Protein AF-A0A6A1QDN1-F1 (afdb_monomer_lite)

Organism: Balaenoptera physalus (NCBI:txid9770)

Radius of gyration: 14.77 Å; chains: 1; bounding box: 38×29×41 Å

Structure (mmCIF, N/CA/C/O backbone):
data_AF-A0A6A1QDN1-F1
#
_entry.id   AF-A0A6A1QDN1-F1
#
loop_
_atom_site.group_PDB
_atom_site.id
_atom_site.type_symbol
_atom_site.label_atom_id
_atom_site.label_alt_id
_atom_site.label_comp_id
_atom_site.label_asym_id
_atom_site.label_entity_id
_atom_site.label_seq_id
_atom_site.pdbx_PDB_ins_code
_atom_site.Cartn_x
_atom_site.Cartn_y
_atom_site.Cartn_z
_atom_site.occupancy
_atom_site.B_iso_or_equiv
_atom_site.auth_seq_id
_atom_site.auth_comp_id
_atom_site.auth_asym_id
_atom_site.auth_atom_id
_atom_site.pdbx_PDB_model_num
ATOM 1 N N . GLY A 1 1 ? -1.381 7.901 -2.228 1.00 59.47 1 GLY A N 1
ATOM 2 C CA . GLY A 1 1 ? -2.655 8.426 -1.710 1.00 59.47 1 GLY A CA 1
ATOM 3 C C . GLY A 1 1 ? -3.335 9.241 -2.781 1.00 59.47 1 GLY A C 1
ATOM 4 O O . GLY A 1 1 ? -3.448 10.445 -2.633 1.00 59.47 1 GLY A O 1
ATOM 5 N N . GLY A 1 2 ? -3.718 8.596 -3.885 1.00 79.94 2 GLY A N 1
ATOM 6 C CA . GLY A 1 2 ? -4.416 9.270 -4.979 1.00 79.94 2 GLY A CA 1
ATOM 7 C C . GLY A 1 2 ? -5.931 9.276 -4.770 1.00 79.94 2 GLY A C 1
ATOM 8 O O . GLY A 1 2 ? -6.446 8.607 -3.870 1.00 79.94 2 GLY A O 1
ATOM 9 N N . LYS A 1 3 ? -6.649 9.973 -5.659 1.00 85.56 3 LYS A N 1
ATOM 10 C CA . LYS A 1 3 ? -8.119 10.077 -5.640 1.00 85.56 3 LYS A CA 1
ATOM 11 C C . LYS A 1 3 ? -8.816 8.710 -5.589 1.00 85.56 3 LYS A C 1
ATOM 13 O O . LYS A 1 3 ? -9.783 8.540 -4.853 1.00 85.56 3 LYS A O 1
ATOM 18 N N . ASP A 1 4 ? -8.285 7.728 -6.321 1.00 87.56 4 ASP A N 1
ATOM 19 C CA . ASP A 1 4 ? -8.893 6.402 -6.446 1.00 87.56 4 ASP A CA 1
ATOM 20 C C . ASP A 1 4 ? -8.742 5.602 -5.144 1.00 87.56 4 ASP A C 1
ATOM 22 O O . ASP A 1 4 ? -9.685 4.947 -4.707 1.00 87.56 4 ASP A O 1
ATOM 26 N N . SER A 1 5 ? -7.601 5.733 -4.453 1.00 87.94 5 SER A N 1
ATOM 27 C CA . SER A 1 5 ? -7.409 5.150 -3.119 1.00 87.94 5 SER A CA 1
ATOM 28 C C . SER A 1 5 ? -8.387 5.746 -2.103 1.00 87.94 5 SER A C 1
ATOM 30 O O . SER A 1 5 ? -8.978 5.004 -1.323 1.00 87.94 5 SER A O 1
ATOM 32 N N . CYS A 1 6 ? -8.602 7.067 -2.132 1.00 87.19 6 CYS A N 1
ATOM 33 C CA . CYS A 1 6 ? -9.573 7.732 -1.259 1.00 87.19 6 CYS A CA 1
ATOM 34 C C . CYS A 1 6 ? -11.003 7.283 -1.542 1.00 87.19 6 CYS A C 1
ATOM 36 O O . CYS A 1 6 ? -11.737 6.951 -0.615 1.00 87.19 6 CYS A O 1
ATOM 38 N N . TYR A 1 7 ? -11.387 7.221 -2.817 1.00 90.06 7 TYR A N 1
ATOM 39 C CA . TYR A 1 7 ? -12.704 6.733 -3.202 1.00 90.06 7 TYR A CA 1
ATOM 40 C C . TYR A 1 7 ? -12.915 5.284 -2.751 1.00 90.06 7 TYR A C 1
ATOM 42 O O . TYR A 1 7 ? -13.947 4.972 -2.161 1.00 90.06 7 TYR A O 1
ATOM 50 N N . ASN A 1 8 ? -11.916 4.416 -2.935 1.00 91.38 8 ASN A N 1
ATOM 51 C CA . ASN A 1 8 ? -11.987 3.030 -2.482 1.00 91.38 8 ASN A CA 1
ATOM 52 C C . ASN A 1 8 ? -12.197 2.926 -0.963 1.00 91.38 8 ASN A C 1
ATOM 54 O O . ASN A 1 8 ? -13.036 2.149 -0.521 1.00 91.38 8 ASN A O 1
ATOM 58 N N . MET A 1 9 ? -11.509 3.750 -0.165 1.00 91.31 9 MET A N 1
ATOM 59 C CA . MET A 1 9 ? -11.727 3.806 1.286 1.00 91.31 9 MET A CA 1
ATOM 60 C C . MET A 1 9 ? -13.175 4.172 1.639 1.00 91.31 9 MET A C 1
ATOM 62 O O . MET A 1 9 ? -13.789 3.500 2.467 1.00 91.31 9 MET A O 1
ATOM 66 N N . MET A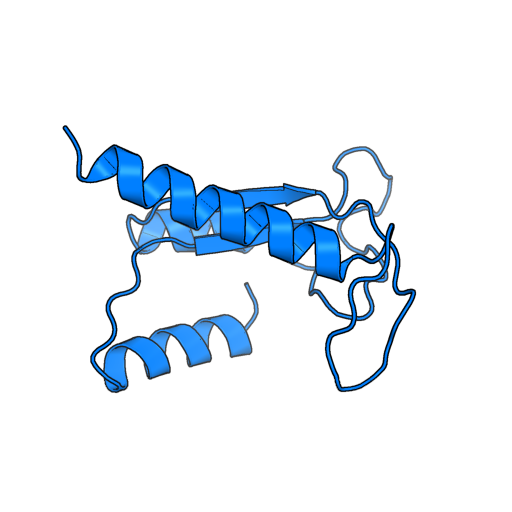 1 10 ? -13.756 5.170 0.967 1.00 91.94 10 MET A N 1
ATOM 67 C CA . MET A 1 10 ? -15.168 5.528 1.158 1.00 91.94 10 MET A CA 1
ATOM 68 C C . MET A 1 10 ? -16.099 4.366 0.790 1.00 91.94 10 MET A C 1
ATOM 70 O O . MET A 1 10 ? -17.018 4.047 1.539 1.00 91.94 10 MET A O 1
ATOM 74 N N . LYS A 1 11 ? -15.827 3.668 -0.321 1.00 95.81 11 LYS A N 1
ATOM 75 C CA . LYS A 1 11 ? -16.617 2.499 -0.736 1.00 95.81 11 LYS A CA 1
ATOM 76 C C . LYS A 1 11 ? -16.490 1.314 0.219 1.00 95.81 11 LYS A C 1
ATOM 78 O O . LYS A 1 11 ? -17.472 0.600 0.399 1.00 95.81 11 LYS A O 1
ATOM 83 N N . CYS A 1 12 ? -15.333 1.107 0.849 1.00 94.19 12 CYS A N 1
ATOM 84 C CA . CYS A 1 12 ? -15.183 0.098 1.896 1.00 94.19 12 CYS A CA 1
ATOM 85 C C . CYS A 1 12 ? -16.111 0.389 3.081 1.00 94.19 12 CYS A C 1
ATOM 87 O O . CYS A 1 12 ? -16.780 -0.526 3.557 1.00 94.19 12 CYS A O 1
ATOM 89 N N . ILE A 1 13 ? -16.190 1.651 3.509 1.00 93.94 13 ILE A N 1
ATOM 90 C CA . ILE A 1 13 ? -17.083 2.076 4.595 1.00 93.94 13 ILE A CA 1
ATOM 91 C C . ILE A 1 13 ? -18.550 1.897 4.187 1.00 93.94 13 ILE A C 1
ATOM 93 O O . ILE A 1 13 ? -19.313 1.299 4.942 1.00 93.94 13 ILE A O 1
ATOM 97 N N . ASP A 1 14 ? -18.933 2.326 2.977 1.00 96.00 14 ASP A N 1
ATOM 98 C CA . ASP A 1 14 ? -20.294 2.131 2.446 1.00 96.00 14 ASP A CA 1
ATOM 99 C C . ASP A 1 14 ? -20.706 0.649 2.422 1.00 96.00 14 ASP A C 1
ATOM 101 O O . ASP A 1 14 ? -21.871 0.316 2.629 1.00 96.00 14 ASP A O 1
ATOM 105 N N . ALA A 1 15 ? -19.754 -0.250 2.157 1.00 97.19 15 ALA A N 1
ATOM 106 C CA . ALA A 1 15 ? -19.967 -1.695 2.147 1.00 97.19 15 ALA A CA 1
ATOM 107 C C . ALA A 1 15 ? -19.976 -2.329 3.556 1.00 97.19 15 ALA A C 1
ATOM 109 O O . ALA A 1 15 ? -20.081 -3.548 3.679 1.00 97.19 15 ALA A O 1
ATOM 110 N N . GLY A 1 16 ? -19.863 -1.527 4.621 1.00 96.00 16 GLY A N 1
ATOM 111 C CA . GLY A 1 16 ? -19.867 -1.991 6.009 1.00 96.00 16 GLY A CA 1
ATOM 112 C C . GLY A 1 16 ? -18.515 -2.504 6.512 1.00 96.00 16 GLY A C 1
ATOM 113 O O . GLY A 1 16 ? -18.456 -3.138 7.566 1.00 96.00 16 GLY A O 1
ATOM 114 N N . HIS A 1 17 ? -17.419 -2.253 5.789 1.00 95.75 17 HIS A N 1
ATOM 115 C CA . HIS A 1 17 ? -16.078 -2.595 6.253 1.00 95.75 17 HIS A CA 1
ATOM 116 C C . HIS A 1 17 ? -15.492 -1.493 7.133 1.00 95.75 17 HIS A C 1
ATOM 118 O O . HIS A 1 17 ? -15.626 -0.301 6.863 1.00 95.75 17 HIS A O 1
ATOM 124 N N . GLN A 1 18 ? -14.749 -1.908 8.156 1.00 93.19 18 GLN A N 1
ATOM 125 C CA . GLN A 1 18 ? -13.942 -1.006 8.963 1.00 93.19 18 GLN A CA 1
ATOM 126 C C . GLN A 1 18 ? -12.521 -0.937 8.404 1.00 93.19 18 GLN A C 1
ATOM 128 O O . GLN A 1 18 ? -11.850 -1.960 8.245 1.00 93.19 18 GLN A O 1
ATOM 133 N N . ILE A 1 19 ? -12.041 0.280 8.162 1.00 92.44 19 ILE A N 1
ATOM 134 C CA . ILE A 1 19 ? -10.632 0.519 7.859 1.00 92.44 19 ILE A CA 1
ATOM 135 C C . ILE A 1 19 ? -9.862 0.509 9.180 1.00 92.44 19 ILE A C 1
ATOM 137 O O . ILE A 1 19 ? -10.249 1.156 10.149 1.00 92.44 19 ILE A O 1
ATOM 141 N N . VAL A 1 20 ? -8.789 -0.268 9.221 1.00 93.44 20 VAL A N 1
ATOM 142 C CA . VAL A 1 20 ? -8.047 -0.603 10.452 1.00 93.44 20 VAL A CA 1
ATOM 143 C C . VAL A 1 20 ? -6.557 -0.302 10.360 1.00 93.44 20 VAL A C 1
ATOM 145 O O . VAL A 1 20 ? -5.865 -0.319 11.370 1.00 93.44 20 VAL A O 1
ATOM 148 N N . ALA A 1 21 ? -6.059 -0.070 9.150 1.00 93.19 21 ALA A N 1
ATOM 149 C CA . ALA A 1 21 ? -4.684 0.294 8.867 1.00 93.19 21 ALA A CA 1
ATOM 150 C C . ALA A 1 21 ? -4.609 0.891 7.462 1.00 93.19 21 ALA A C 1
ATOM 152 O O . ALA A 1 21 ? -5.412 0.543 6.592 1.00 93.19 21 ALA A O 1
ATOM 153 N N . LEU A 1 22 ? -3.610 1.735 7.243 1.00 92.88 22 LEU A N 1
ATOM 154 C CA . LEU A 1 22 ? -3.181 2.178 5.927 1.00 92.88 22 LEU A CA 1
ATOM 155 C C . LEU A 1 22 ? -1.854 1.498 5.589 1.00 92.88 22 LEU A C 1
ATOM 157 O O . LEU A 1 22 ? -1.005 1.296 6.457 1.00 92.88 22 LEU A O 1
ATOM 161 N N . ALA A 1 23 ? -1.672 1.140 4.323 1.00 92.94 23 ALA A N 1
ATOM 162 C CA . ALA A 1 23 ? -0.448 0.523 3.836 1.00 92.94 23 ALA A CA 1
ATOM 163 C C . ALA A 1 23 ? -0.027 1.184 2.524 1.00 92.94 23 ALA A C 1
ATOM 165 O O . ALA A 1 23 ? -0.864 1.428 1.652 1.00 92.94 23 ALA A O 1
ATOM 166 N N . ASN A 1 24 ? 1.260 1.490 2.380 1.00 92.56 24 ASN A N 1
ATOM 167 C CA . ASN A 1 24 ? 1.787 2.110 1.173 1.00 92.56 24 ASN A CA 1
ATOM 168 C C . ASN A 1 24 ? 3.196 1.621 0.834 1.00 92.56 24 ASN A C 1
ATOM 170 O O . ASN A 1 24 ? 4.095 1.636 1.672 1.00 92.56 24 ASN A O 1
ATOM 174 N N . LEU A 1 25 ? 3.393 1.269 -0.434 1.00 91.31 25 LEU A N 1
ATOM 175 C CA . LEU A 1 25 ? 4.719 1.164 -1.015 1.00 91.31 25 LEU A CA 1
ATOM 176 C C . LEU A 1 25 ? 5.219 2.546 -1.447 1.00 91.31 25 LEU A C 1
ATOM 178 O O . LEU A 1 25 ? 4.488 3.306 -2.084 1.00 91.31 25 LEU A O 1
ATOM 182 N N . ARG A 1 26 ? 6.459 2.871 -1.081 1.00 88.69 26 ARG A N 1
ATOM 183 C CA . ARG A 1 26 ? 7.110 4.151 -1.383 1.00 88.69 26 ARG A CA 1
ATOM 184 C C . ARG A 1 26 ? 8.431 3.931 -2.124 1.00 88.69 26 ARG A C 1
ATOM 186 O O . ARG A 1 26 ? 9.055 2.886 -1.941 1.00 88.69 26 ARG A O 1
ATOM 193 N N . PRO A 1 27 ? 8.893 4.890 -2.927 1.00 85.88 27 PRO A N 1
ATOM 194 C CA . PRO A 1 27 ? 10.214 4.811 -3.531 1.00 85.88 27 PRO A CA 1
ATOM 195 C C . PRO A 1 27 ? 11.341 4.877 -2.477 1.00 85.88 27 PRO A C 1
ATOM 197 O O . PRO A 1 27 ? 11.109 5.269 -1.328 1.00 85.88 27 PRO A O 1
ATOM 200 N N . PRO A 1 28 ? 12.571 4.464 -2.826 1.00 82.81 28 PRO A N 1
ATOM 201 C CA . PRO A 1 28 ? 13.731 4.590 -1.948 1.00 82.81 28 PRO A CA 1
ATOM 202 C C . PRO A 1 28 ? 14.133 6.060 -1.746 1.00 82.81 28 PRO A C 1
ATOM 204 O O . PRO A 1 28 ? 14.381 6.772 -2.711 1.00 82.81 28 PRO A O 1
ATOM 207 N N . GLU A 1 29 ? 14.287 6.486 -0.488 1.00 70.81 29 GLU A N 1
ATOM 208 C CA . GLU A 1 29 ? 14.589 7.881 -0.099 1.00 70.81 29 GLU A CA 1
ATOM 209 C C . GLU A 1 29 ? 15.927 8.416 -0.660 1.00 70.81 29 GLU A C 1
ATOM 211 O O . GLU A 1 29 ? 16.107 9.620 -0.808 1.00 70.81 29 GLU A O 1
ATOM 216 N N . ASN A 1 30 ? 16.863 7.529 -1.016 1.00 64.75 30 ASN A N 1
ATOM 217 C CA . ASN A 1 30 ? 18.244 7.890 -1.363 1.00 64.75 30 ASN A CA 1
ATOM 218 C C . ASN A 1 30 ? 18.497 8.105 -2.869 1.00 64.75 30 ASN A C 1
ATOM 220 O O . ASN A 1 30 ? 19.656 8.179 -3.280 1.00 64.75 30 ASN A O 1
ATOM 224 N N . GLN A 1 31 ? 17.459 8.168 -3.709 1.00 58.03 31 GLN A N 1
ATOM 225 C CA . GLN A 1 31 ? 17.617 8.460 -5.140 1.00 58.03 31 GLN A CA 1
ATOM 226 C C . GLN A 1 31 ? 17.210 9.908 -5.451 1.00 58.03 31 GLN A C 1
ATOM 228 O O . GLN A 1 31 ? 16.149 10.378 -5.045 1.00 58.03 31 GLN A O 1
ATOM 233 N N . VAL A 1 32 ? 18.069 10.638 -6.167 1.00 48.38 32 VAL A N 1
ATOM 234 C CA . VAL A 1 32 ? 17.755 11.981 -6.681 1.00 48.38 32 VAL A CA 1
ATOM 235 C C . VAL A 1 32 ? 16.630 11.828 -7.710 1.00 48.38 32 VAL A C 1
ATOM 237 O O . VAL A 1 32 ? 16.808 11.104 -8.684 1.00 48.38 32 VAL A O 1
ATOM 240 N N . GLY A 1 33 ? 15.472 12.453 -7.472 1.00 56.19 33 GLY A N 1
ATOM 241 C CA . GLY A 1 33 ? 14.245 12.216 -8.253 1.00 56.19 33 GLY A CA 1
ATOM 242 C C . GLY A 1 33 ? 13.388 11.038 -7.762 1.00 56.19 33 GLY A C 1
ATOM 243 O O . GLY A 1 33 ? 12.485 10.610 -8.470 1.00 56.19 33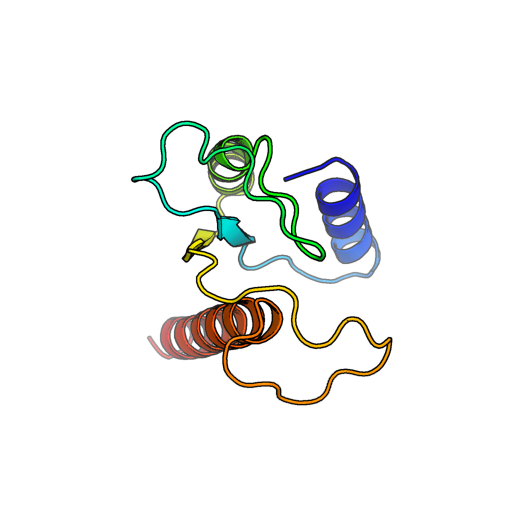 GLY A O 1
ATOM 244 N N . SER A 1 34 ? 13.651 10.512 -6.557 1.00 55.91 34 SER A N 1
ATOM 245 C CA . SER A 1 34 ? 12.981 9.323 -6.003 1.00 55.91 34 SER A CA 1
ATOM 246 C C . SER A 1 34 ? 11.462 9.409 -5.913 1.00 55.91 34 SER A C 1
ATOM 248 O O . SER A 1 34 ? 10.828 8.365 -5.977 1.00 55.91 34 SER A O 1
ATOM 250 N N . ASP A 1 35 ? 10.856 10.595 -5.808 1.00 55.72 35 ASP A N 1
ATOM 251 C CA . ASP A 1 35 ? 9.390 10.730 -5.806 1.00 55.72 35 ASP A CA 1
ATOM 252 C C . ASP A 1 35 ? 8.734 10.158 -7.083 1.00 55.72 35 ASP A C 1
ATOM 254 O O . ASP A 1 35 ? 7.551 9.816 -7.059 1.00 55.72 35 ASP A O 1
ATOM 258 N N . GLU A 1 36 ? 9.512 9.991 -8.158 1.00 58.06 36 GLU A N 1
ATOM 259 C CA . GLU A 1 36 ? 9.116 9.433 -9.451 1.00 58.06 36 GLU A CA 1
ATOM 260 C C . GLU A 1 36 ? 9.899 8.148 -9.769 1.00 58.06 36 GLU A C 1
ATOM 262 O O . GLU A 1 36 ? 10.638 8.057 -10.749 1.00 58.06 36 GLU A O 1
ATOM 267 N N . LEU A 1 37 ? 9.744 7.111 -8.942 1.00 66.75 37 LEU A N 1
ATOM 268 C CA . LEU A 1 37 ? 10.105 5.764 -9.391 1.00 66.75 37 LEU A CA 1
ATOM 269 C C . LEU A 1 37 ? 9.079 5.313 -10.439 1.00 66.75 37 LEU A C 1
ATOM 271 O O . LEU A 1 37 ? 7.877 5.340 -10.157 1.00 66.75 37 LEU A O 1
ATOM 275 N N . ASP A 1 38 ? 9.561 4.909 -11.618 1.00 66.31 38 ASP A N 1
ATOM 276 C CA . ASP A 1 38 ? 8.760 4.373 -12.728 1.00 66.31 38 ASP A CA 1
ATOM 277 C C . ASP A 1 38 ? 8.295 2.944 -12.393 1.00 66.31 38 ASP A C 1
ATOM 279 O O . ASP A 1 38 ? 8.838 1.942 -12.862 1.00 66.31 38 ASP A O 1
ATOM 283 N N . SER A 1 39 ? 7.362 2.860 -11.443 1.00 77.31 39 SER A N 1
ATOM 284 C CA . SER A 1 39 ? 6.672 1.629 -11.067 1.00 77.31 39 SER A CA 1
ATOM 285 C C . SER A 1 39 ? 5.511 1.420 -12.026 1.00 77.31 39 SER A C 1
ATOM 287 O O . SER A 1 39 ? 4.723 2.335 -12.273 1.00 77.31 39 SER A O 1
ATOM 289 N N . TYR A 1 40 ? 5.383 0.201 -12.541 1.00 80.00 40 TYR A N 1
ATOM 290 C CA . TYR A 1 40 ? 4.283 -0.139 -13.434 1.00 80.00 40 TYR A CA 1
ATOM 291 C C . TYR A 1 40 ? 2.964 -0.253 -12.656 1.00 80.00 40 TYR A C 1
ATOM 293 O O . TYR A 1 40 ? 1.906 0.135 -13.152 1.00 80.00 40 TYR A O 1
ATOM 301 N N . MET A 1 41 ? 3.026 -0.763 -11.421 1.00 80.94 41 MET A N 1
ATOM 302 C CA . MET A 1 41 ? 1.847 -1.087 -10.615 1.00 80.94 41 MET A CA 1
ATOM 303 C C . MET A 1 41 ? 1.488 -0.043 -9.552 1.00 80.94 41 MET A C 1
ATOM 305 O O . MET A 1 41 ? 0.312 0.068 -9.189 1.00 80.94 41 MET A O 1
ATOM 309 N N . TYR A 1 42 ? 2.456 0.707 -9.013 1.00 85.69 42 TYR A N 1
ATOM 310 C CA . TYR A 1 42 ? 2.261 1.489 -7.789 1.00 85.69 42 TYR A CA 1
ATOM 311 C C . TYR A 1 42 ? 2.563 2.977 -7.951 1.00 85.69 42 TYR A C 1
ATOM 313 O O . TYR A 1 42 ? 3.651 3.397 -8.326 1.00 85.69 42 TYR A O 1
ATOM 321 N N . GLN A 1 43 ? 1.598 3.804 -7.548 1.00 83.12 43 GLN A N 1
ATOM 322 C CA . GLN A 1 43 ? 1.751 5.255 -7.539 1.00 83.12 43 GLN A CA 1
ATOM 323 C C . GLN A 1 43 ? 2.806 5.699 -6.513 1.00 83.12 43 GLN A C 1
ATOM 325 O O . GLN A 1 43 ? 2.594 5.579 -5.303 1.00 83.12 43 GLN A O 1
ATOM 330 N N . THR A 1 44 ? 3.892 6.293 -7.001 1.00 80.69 44 THR A N 1
ATOM 331 C CA . THR A 1 44 ? 4.990 6.850 -6.193 1.00 80.69 44 THR A CA 1
ATOM 332 C C . THR A 1 44 ? 4.865 8.364 -5.990 1.00 80.69 44 THR A C 1
ATOM 334 O O . THR A 1 44 ? 5.144 8.854 -4.894 1.00 80.69 44 THR A O 1
ATOM 337 N N . VAL A 1 45 ? 4.332 9.099 -6.973 1.00 78.69 45 VAL A N 1
ATOM 338 C CA . VAL A 1 45 ? 4.118 10.555 -6.854 1.00 78.69 45 VAL A CA 1
ATOM 339 C C . VAL A 1 45 ? 3.125 10.893 -5.741 1.00 78.69 45 VAL A C 1
ATOM 341 O O . VAL A 1 45 ? 2.050 10.293 -5.632 1.00 78.69 45 VAL A O 1
ATOM 344 N N . GLY A 1 46 ? 3.474 11.889 -4.921 1.00 72.31 46 GLY A N 1
ATOM 345 C CA . GLY A 1 46 ? 2.613 12.393 -3.847 1.00 72.31 46 GLY A CA 1
ATOM 346 C C . GLY A 1 46 ? 2.4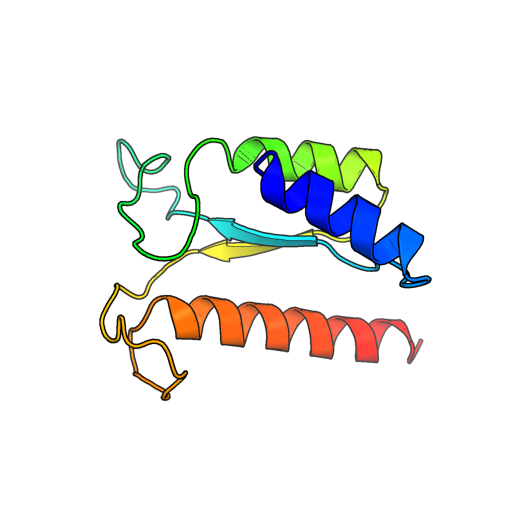35 11.412 -2.686 1.00 72.31 46 GLY A C 1
ATOM 347 O O . GLY A 1 46 ? 1.473 11.520 -1.923 1.00 72.31 46 GLY A O 1
ATOM 348 N N . HIS A 1 47 ? 3.337 10.438 -2.532 1.00 73.69 47 HIS A N 1
ATOM 349 C CA . HIS A 1 47 ? 3.257 9.456 -1.452 1.00 73.69 47 HIS A CA 1
ATOM 350 C C . HIS A 1 47 ? 3.381 10.079 -0.050 1.00 73.69 47 HIS A C 1
ATOM 352 O O . HIS A 1 47 ? 2.879 9.498 0.909 1.00 73.69 47 HIS A O 1
ATOM 358 N N . HIS A 1 48 ? 3.980 11.270 0.073 1.00 74.00 48 HIS A N 1
ATOM 359 C CA . HIS A 1 48 ? 4.071 12.037 1.328 1.00 74.00 48 HIS A CA 1
ATOM 360 C C . HIS A 1 48 ? 2.699 12.437 1.886 1.00 74.00 48 HIS A C 1
ATOM 362 O O . HIS A 1 48 ? 2.518 12.519 3.095 1.00 74.00 48 HIS A O 1
ATOM 368 N N . ALA A 1 49 ? 1.682 12.600 1.031 1.00 81.12 49 ALA A N 1
ATOM 369 C CA . ALA A 1 49 ? 0.325 12.924 1.481 1.00 81.12 49 ALA A CA 1
ATOM 370 C C . ALA A 1 49 ? -0.330 11.792 2.300 1.00 81.12 49 ALA A C 1
ATOM 372 O O . ALA A 1 49 ? -1.355 12.001 2.945 1.00 81.12 49 ALA A O 1
ATOM 373 N N . ILE A 1 50 ? 0.238 10.581 2.279 1.00 85.06 50 ILE A N 1
ATOM 374 C CA . ILE A 1 50 ? -0.297 9.422 3.005 1.00 85.06 50 ILE A CA 1
ATOM 375 C C . ILE A 1 50 ? -0.130 9.567 4.512 1.00 85.06 50 ILE A C 1
ATOM 377 O O . ILE A 1 50 ? -0.998 9.110 5.254 1.00 85.06 50 ILE A O 1
ATOM 381 N N . ASP A 1 51 ? 0.918 10.254 4.957 1.00 85.62 51 ASP A N 1
ATOM 382 C CA . ASP A 1 51 ? 1.135 10.500 6.381 1.00 85.62 51 ASP A CA 1
ATOM 383 C C . ASP A 1 51 ? -0.004 11.371 6.954 1.00 85.62 51 ASP A C 1
ATOM 385 O O . ASP A 1 51 ? -0.561 11.051 8.003 1.00 85.62 51 ASP A O 1
ATOM 389 N N . LEU A 1 52 ? -0.466 12.372 6.191 1.00 87.69 52 LEU A N 1
ATOM 390 C CA . LEU A 1 52 ? -1.619 13.211 6.553 1.00 87.69 52 LEU A CA 1
ATOM 391 C C . LEU A 1 52 ? -2.938 12.424 6.593 1.00 87.69 52 LEU A C 1
ATOM 393 O O . LEU A 1 52 ? -3.787 12.692 7.441 1.00 87.69 52 LEU A O 1
ATOM 397 N N . TYR A 1 53 ? -3.128 11.440 5.704 1.00 86.31 53 TYR A N 1
ATOM 398 C CA . TYR A 1 53 ? -4.309 10.569 5.765 1.00 86.31 53 TYR A CA 1
ATOM 399 C C . TYR A 1 53 ? -4.316 9.721 7.038 1.00 86.31 53 TYR A C 1
ATOM 401 O O . TYR A 1 53 ? -5.360 9.584 7.672 1.00 86.31 53 TYR A O 1
ATOM 409 N N . ALA A 1 54 ? -3.168 9.161 7.421 1.00 88.69 54 ALA A N 1
ATOM 410 C CA . ALA A 1 54 ? -3.057 8.350 8.629 1.00 88.69 54 ALA A CA 1
ATOM 411 C C . ALA A 1 54 ? -3.353 9.159 9.892 1.00 88.69 54 ALA A C 1
ATOM 413 O O . ALA A 1 54 ? -4.098 8.693 10.754 1.00 88.69 54 ALA A O 1
ATOM 414 N N . GLU A 1 55 ? -2.827 10.384 9.958 1.00 89.12 55 GLU A N 1
ATOM 415 C CA . GLU A 1 55 ? -3.105 11.324 11.041 1.00 89.12 55 GLU A CA 1
ATOM 416 C C . GLU A 1 55 ? -4.594 11.687 11.097 1.00 89.12 55 GLU A C 1
ATOM 418 O O . GLU A 1 55 ? -5.232 11.513 12.134 1.00 89.12 55 GLU A O 1
ATOM 423 N N . ALA A 1 56 ? -5.179 12.105 9.970 1.00 89.62 56 ALA A N 1
ATOM 424 C CA . ALA A 1 56 ? -6.581 12.515 9.906 1.00 89.62 56 ALA A CA 1
ATOM 425 C C . ALA A 1 56 ? -7.561 11.379 10.247 1.00 89.62 56 ALA A C 1
ATOM 427 O O . ALA A 1 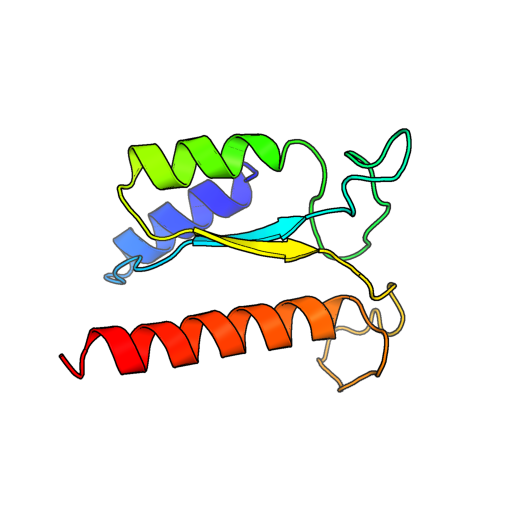56 ? -8.629 11.625 10.805 1.00 89.62 56 ALA A O 1
ATOM 428 N N . MET A 1 57 ? -7.213 10.136 9.906 1.00 88.31 57 MET A N 1
ATOM 429 C CA . MET A 1 57 ? -8.038 8.957 10.179 1.00 88.31 57 MET A CA 1
ATOM 430 C C . MET A 1 57 ? -7.723 8.301 11.531 1.00 88.31 57 MET A C 1
ATOM 432 O O . MET A 1 57 ? -8.440 7.384 11.926 1.00 88.31 57 MET A O 1
ATOM 436 N N . ALA A 1 58 ? -6.667 8.743 12.226 1.00 91.00 58 ALA A N 1
ATOM 437 C CA . ALA A 1 58 ? -6.129 8.114 13.432 1.00 91.00 58 ALA A CA 1
ATOM 438 C C . ALA A 1 58 ? -5.886 6.597 13.265 1.00 91.00 58 ALA A C 1
ATOM 440 O O . ALA A 1 58 ? -6.214 5.792 14.140 1.00 91.00 58 ALA A O 1
ATOM 441 N N . LEU A 1 59 ? -5.321 6.199 12.119 1.00 92.12 59 LEU A N 1
ATOM 442 C CA . LEU A 1 59 ? -5.053 4.800 11.776 1.00 92.12 59 LEU A CA 1
ATOM 443 C C . LEU A 1 59 ? -3.550 4.508 11.699 1.00 92.12 59 LEU A C 1
ATOM 445 O O . LEU A 1 59 ? -2.779 5.363 11.262 1.00 92.12 59 LEU A O 1
ATOM 449 N N . PRO A 1 60 ? -3.116 3.281 12.043 1.00 93.25 60 PRO A N 1
ATOM 450 C CA . PRO A 1 60 ? -1.725 2.890 11.877 1.00 93.25 60 PRO A CA 1
ATOM 451 C C . PRO A 1 60 ? -1.347 2.868 10.391 1.00 93.25 60 PRO A C 1
ATOM 453 O O . PRO A 1 60 ? -2.084 2.330 9.560 1.00 93.25 60 PRO A O 1
ATOM 456 N N . LEU A 1 61 ? -0.178 3.425 10.071 1.00 92.38 61 LEU A N 1
ATOM 457 C CA . LEU A 1 61 ? 0.373 3.481 8.720 1.00 92.38 61 LEU A CA 1
ATOM 458 C C . LEU A 1 61 ? 1.613 2.596 8.604 1.00 92.38 61 LEU A C 1
ATOM 460 O O . LEU A 1 61 ? 2.605 2.793 9.301 1.00 92.38 61 LEU A O 1
ATOM 464 N N . TYR A 1 62 ? 1.564 1.644 7.677 1.00 93.31 62 TYR A N 1
ATOM 465 C CA . TYR A 1 62 ? 2.665 0.742 7.361 1.00 93.31 62 TYR A CA 1
ATOM 466 C C . TYR A 1 62 ? 3.253 1.106 6.004 1.00 93.31 62 TYR A C 1
ATOM 468 O O . TYR A 1 62 ? 2.531 1.204 5.009 1.00 93.31 62 TYR A O 1
ATOM 476 N N . ARG A 1 63 ? 4.571 1.305 5.947 1.00 91.19 63 ARG A N 1
ATOM 477 C CA . ARG A 1 63 ? 5.250 1.695 4.711 1.00 91.19 63 ARG A CA 1
ATOM 478 C C . ARG A 1 63 ? 6.451 0.812 4.449 1.00 91.19 63 ARG A C 1
ATOM 480 O O . ARG A 1 63 ? 7.267 0.595 5.340 1.00 91.19 63 ARG A O 1
ATOM 487 N N . CYS A 1 64 ? 6.576 0.354 3.210 1.00 91.69 64 CYS A N 1
ATOM 488 C CA . CYS A 1 64 ? 7.747 -0.374 2.736 1.00 91.69 64 CYS A CA 1
ATOM 489 C C . CYS A 1 64 ? 8.290 0.278 1.469 1.00 91.69 64 CYS A C 1
ATOM 491 O O . CYS A 1 64 ? 7.555 0.892 0.699 1.00 91.69 64 CYS A O 1
ATOM 493 N N . THR A 1 65 ? 9.600 0.174 1.279 1.00 90.88 65 THR A N 1
ATOM 494 C CA . THR A 1 65 ? 10.263 0.677 0.078 1.00 90.88 65 THR A CA 1
ATOM 495 C C . THR A 1 65 ? 10.114 -0.326 -1.058 1.00 90.88 65 THR A C 1
ATOM 497 O O . THR A 1 65 ? 10.377 -1.505 -0.834 1.00 90.88 65 THR A O 1
ATOM 500 N N . ILE A 1 66 ? 9.749 0.143 -2.253 1.00 90.38 66 ILE A N 1
ATOM 501 C CA . ILE A 1 66 ? 9.770 -0.660 -3.483 1.00 90.38 66 ILE A CA 1
ATOM 502 C C . ILE A 1 66 ? 11.227 -1.005 -3.801 1.00 90.38 66 ILE A C 1
ATOM 504 O O . ILE A 1 66 ? 12.074 -0.115 -3.916 1.00 90.38 66 ILE A O 1
ATOM 508 N N . ARG A 1 67 ? 11.521 -2.300 -3.893 1.00 90.06 67 ARG A N 1
ATOM 509 C CA . ARG A 1 67 ? 12.842 -2.859 -4.215 1.00 90.06 67 ARG A CA 1
ATOM 510 C C . ARG A 1 67 ? 12.799 -3.673 -5.497 1.00 90.06 67 ARG A C 1
ATOM 512 O O . ARG A 1 67 ? 13.785 -3.682 -6.235 1.00 90.06 67 ARG A O 1
ATOM 519 N N . GLY A 1 68 ? 11.689 -4.367 -5.722 1.00 86.69 68 GLY A N 1
ATOM 520 C CA . GLY A 1 68 ? 11.429 -5.110 -6.935 1.00 86.69 68 GLY A CA 1
ATOM 521 C C . GLY A 1 68 ? 11.255 -4.202 -8.147 1.00 86.69 68 GLY A C 1
ATOM 522 O O . GLY A 1 68 ? 11.181 -2.975 -8.048 1.00 86.69 68 GLY A O 1
ATOM 523 N N . LYS A 1 69 ? 11.223 -4.828 -9.318 1.00 86.81 69 LYS A N 1
ATOM 524 C CA . LYS A 1 69 ? 10.927 -4.182 -10.601 1.00 86.81 69 LYS A CA 1
ATOM 525 C C . LYS A 1 69 ? 9.690 -4.825 -11.210 1.00 86.81 69 LYS A C 1
ATOM 527 O O . LYS A 1 69 ? 9.269 -5.883 -10.767 1.00 86.81 69 LYS A O 1
ATOM 532 N N . SER A 1 70 ? 9.125 -4.218 -12.244 1.00 88.50 70 SER A N 1
ATOM 533 C CA . SER A 1 70 ? 8.047 -4.860 -12.994 1.00 88.50 70 SER A CA 1
ATOM 534 C C . SER A 1 70 ? 8.610 -6.029 -13.815 1.00 88.50 70 SER A C 1
ATOM 536 O O . SER A 1 70 ? 9.333 -5.802 -14.788 1.00 88.50 70 SER A O 1
ATOM 538 N N . MET A 1 71 ? 8.341 -7.268 -13.387 1.00 88.81 71 MET A N 1
ATOM 539 C CA . MET A 1 71 ? 8.840 -8.492 -14.028 1.00 88.81 71 MET A CA 1
ATOM 540 C C . MET A 1 71 ? 7.699 -9.257 -14.709 1.00 88.81 71 MET A C 1
ATOM 542 O O . MET A 1 71 ? 7.802 -9.574 -15.894 1.00 88.81 71 MET A O 1
ATOM 546 N N . ASP A 1 72 ? 6.600 -9.514 -13.994 1.00 88.94 72 ASP A N 1
ATOM 547 C CA . ASP A 1 72 ? 5.377 -10.119 -14.526 1.00 88.94 72 ASP A CA 1
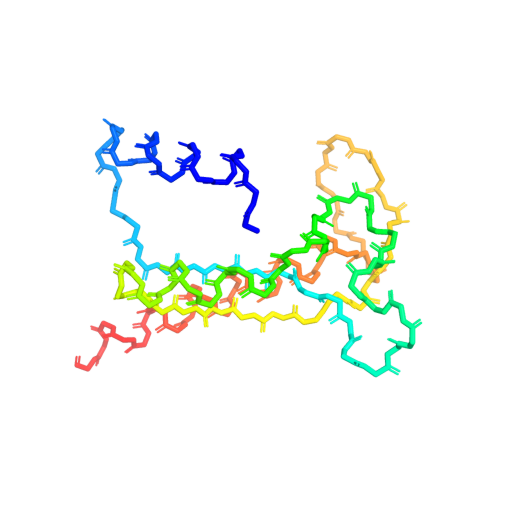ATOM 548 C C . ASP A 1 72 ? 4.238 -9.089 -14.567 1.00 88.94 72 ASP A C 1
ATOM 550 O O . ASP A 1 72 ? 3.649 -8.715 -13.556 1.00 88.94 72 ASP A O 1
ATOM 554 N N . THR A 1 73 ? 3.908 -8.636 -15.778 1.00 86.62 73 THR A N 1
ATOM 555 C CA . THR A 1 73 ? 2.816 -7.680 -16.041 1.00 86.62 73 THR A CA 1
ATOM 556 C C . THR A 1 73 ? 1.506 -8.366 -16.445 1.00 86.62 73 THR A C 1
ATOM 558 O O 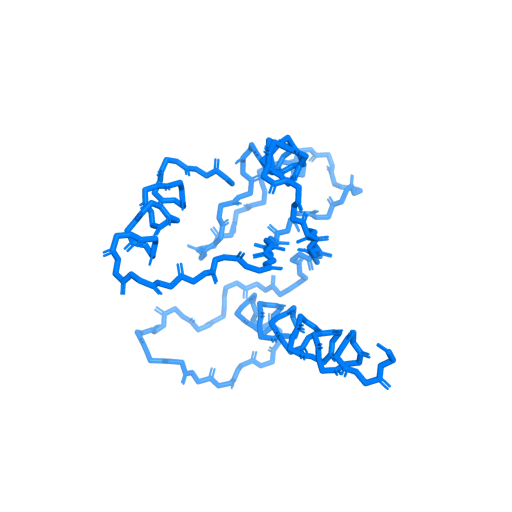. THR A 1 73 ? 0.565 -7.715 -16.914 1.00 86.62 73 THR A O 1
ATOM 561 N N . GLY A 1 74 ? 1.430 -9.692 -16.289 1.00 88.12 74 GLY A N 1
ATOM 562 C CA . GLY A 1 74 ? 0.232 -10.479 -16.534 1.00 88.12 74 GLY A CA 1
ATOM 563 C C . GLY A 1 74 ? -0.938 -10.095 -15.621 1.00 88.12 74 GLY A C 1
ATOM 564 O O . GLY A 1 74 ? -0.804 -9.447 -14.588 1.00 88.12 74 GLY A O 1
ATOM 565 N N . ARG A 1 75 ? -2.150 -10.520 -15.998 1.00 85.25 75 ARG A N 1
ATOM 566 C CA . ARG A 1 75 ? -3.370 -10.232 -15.214 1.00 85.25 75 ARG A CA 1
ATOM 567 C C . ARG A 1 75 ? -3.537 -11.138 -13.993 1.00 85.25 75 ARG A C 1
ATOM 569 O O . ARG A 1 75 ? -4.378 -10.858 -13.143 1.00 85.25 75 ARG A O 1
ATOM 576 N N . VAL A 1 76 ? -2.827 -12.262 -13.965 1.00 89.31 76 VAL A N 1
ATOM 577 C CA . VAL A 1 76 ? -2.955 -13.298 -12.939 1.00 89.31 76 VAL A CA 1
ATOM 578 C C . VAL A 1 76 ? -1.684 -13.293 -12.116 1.00 89.31 76 VAL A C 1
ATOM 580 O O . VAL A 1 76 ? -0.601 -13.450 -12.668 1.00 89.31 76 VAL A O 1
ATOM 583 N N . TYR A 1 77 ? -1.834 -13.141 -10.802 1.00 88.12 77 TYR A N 1
ATOM 584 C CA . TYR A 1 77 ? -0.703 -13.180 -9.890 1.00 88.12 77 TYR A CA 1
ATOM 585 C C . TYR A 1 77 ? -0.014 -14.548 -9.938 1.00 88.12 77 TYR A C 1
ATOM 587 O O . TYR A 1 77 ? -0.621 -15.571 -9.609 1.00 88.12 77 TYR A O 1
ATOM 595 N N . THR A 1 78 ? 1.266 -14.531 -10.297 1.00 91.25 78 THR A N 1
ATOM 596 C CA . THR A 1 78 ? 2.190 -15.654 -10.172 1.00 91.25 78 THR A CA 1
ATOM 597 C C . THR A 1 78 ? 3.391 -15.168 -9.383 1.00 91.25 78 THR A C 1
ATOM 599 O O . THR A 1 78 ? 3.935 -14.108 -9.678 1.00 91.25 78 THR A O 1
ATOM 602 N N . LYS A 1 79 ? 3.810 -15.934 -8.374 1.00 92.00 79 LYS A N 1
ATOM 603 C CA . LYS A 1 79 ? 4.970 -15.564 -7.565 1.00 92.00 79 LYS A CA 1
ATOM 604 C C . LYS A 1 79 ? 6.198 -15.389 -8.463 1.00 92.00 79 LYS A C 1
ATOM 606 O O . LYS A 1 79 ? 6.623 -16.352 -9.105 1.00 92.00 79 LYS A O 1
ATOM 611 N N . CYS A 1 80 ? 6.781 -14.195 -8.452 1.00 92.75 80 CYS A N 1
ATOM 612 C CA . CYS A 1 80 ? 7.951 -13.846 -9.251 1.00 92.75 80 CYS A CA 1
ATOM 613 C C . CYS A 1 80 ? 8.986 -13.151 -8.362 1.00 92.75 80 CYS A C 1
ATOM 615 O O . CYS A 1 80 ? 8.760 -12.055 -7.857 1.00 92.75 80 CYS A O 1
ATOM 617 N N . GLU A 1 81 ? 10.117 -13.810 -8.116 1.00 93.06 81 GLU A N 1
ATOM 618 C CA . GLU A 1 81 ? 11.153 -13.257 -7.245 1.00 93.06 81 GLU A CA 1
ATOM 619 C C . GLU A 1 81 ? 11.754 -11.978 -7.846 1.00 93.06 81 GLU A C 1
ATOM 621 O O . GLU A 1 81 ? 12.157 -11.950 -9.008 1.00 93.06 81 GLU A O 1
ATOM 626 N N . GLY A 1 82 ? 11.826 -10.920 -7.034 1.00 90.38 82 GLY A N 1
ATOM 627 C CA . GLY A 1 82 ? 12.309 -9.609 -7.469 1.00 90.38 82 GLY A CA 1
ATOM 628 C C . GLY A 1 82 ? 11.254 -8.741 -8.158 1.00 90.38 82 GLY A C 1
ATOM 629 O O . GLY A 1 82 ? 11.599 -7.647 -8.607 1.00 90.38 82 GLY A O 1
ATOM 630 N N . ASP A 1 83 ? 9.996 -9.185 -8.224 1.00 93.44 83 ASP A N 1
ATOM 631 C CA . ASP A 1 83 ? 8.890 -8.356 -8.698 1.00 93.44 83 ASP A CA 1
ATOM 632 C C . ASP A 1 83 ? 8.420 -7.366 -7.617 1.00 93.44 83 ASP A C 1
ATOM 634 O O . ASP A 1 83 ? 8.359 -7.700 -6.431 1.00 93.44 83 ASP A O 1
ATOM 638 N N . GLU A 1 84 ? 8.060 -6.146 -8.015 1.00 92.44 84 GLU A N 1
ATOM 639 C CA . GLU A 1 84 ? 7.475 -5.137 -7.120 1.00 92.44 84 GLU A CA 1
ATOM 640 C C . GLU A 1 84 ? 6.170 -5.605 -6.443 1.00 92.44 84 GLU A C 1
ATOM 642 O O . GLU A 1 84 ? 5.812 -5.130 -5.363 1.00 92.44 84 GLU A O 1
ATOM 647 N N . VAL A 1 85 ? 5.455 -6.568 -7.030 1.00 93.44 85 VAL A N 1
ATOM 648 C CA . VAL A 1 85 ? 4.273 -7.198 -6.427 1.00 93.44 85 VAL A CA 1
ATOM 649 C C . VAL A 1 85 ? 4.624 -7.999 -5.170 1.00 93.44 85 VAL A C 1
ATOM 651 O O . VAL A 1 85 ? 3.834 -8.018 -4.221 1.00 93.44 85 VAL A O 1
ATOM 654 N N . GLU A 1 86 ? 5.819 -8.588 -5.094 1.00 95.19 86 GLU A N 1
ATOM 655 C CA . GLU A 1 86 ? 6.263 -9.296 -3.889 1.00 95.19 86 GLU A CA 1
ATOM 656 C C . GLU A 1 86 ? 6.539 -8.328 -2.727 1.00 95.19 86 GLU A C 1
ATOM 658 O O . GLU A 1 86 ? 6.285 -8.670 -1.568 1.00 95.19 86 GLU A O 1
ATOM 663 N N . ASP A 1 87 ? 6.959 -7.088 -3.012 1.00 94.00 87 ASP A N 1
ATOM 664 C CA . ASP A 1 87 ? 7.107 -6.054 -1.978 1.00 94.00 87 ASP A CA 1
ATOM 665 C C . ASP A 1 87 ? 5.752 -5.725 -1.328 1.00 94.00 87 ASP A C 1
ATOM 667 O O . ASP A 1 87 ? 5.661 -5.556 -0.106 1.00 94.00 87 ASP A O 1
ATOM 671 N N . LEU A 1 88 ? 4.672 -5.675 -2.123 1.00 94.12 88 LEU A N 1
ATOM 672 C CA . LEU A 1 88 ? 3.319 -5.475 -1.595 1.00 94.12 88 LEU A CA 1
ATOM 673 C C . LEU A 1 88 ? 2.876 -6.679 -0.762 1.00 94.12 88 LEU A C 1
ATOM 675 O O . LEU A 1 88 ? 2.276 -6.504 0.300 1.00 94.12 88 LEU A O 1
ATOM 679 N N . TYR A 1 89 ? 3.163 -7.893 -1.232 1.00 94.69 89 TYR A N 1
ATOM 680 C CA . TYR A 1 89 ? 2.817 -9.116 -0.515 1.00 94.69 89 TYR A CA 1
ATOM 681 C C . TYR A 1 89 ? 3.446 -9.145 0.885 1.00 94.69 89 TYR A C 1
ATOM 683 O O . TYR A 1 89 ? 2.740 -9.366 1.876 1.00 94.69 89 TYR A O 1
ATOM 691 N N . GLU A 1 90 ? 4.745 -8.856 0.997 1.00 95.00 90 GLU A N 1
ATOM 692 C CA . GLU A 1 90 ? 5.430 -8.825 2.293 1.00 95.00 90 GLU A CA 1
ATOM 693 C C . GLU A 1 90 ? 4.923 -7.681 3.190 1.00 95.00 90 GLU A C 1
ATOM 695 O O . GLU A 1 90 ? 4.730 -7.887 4.393 1.00 95.00 90 GLU A O 1
ATOM 700 N N . LEU A 1 91 ? 4.589 -6.512 2.625 1.00 94.75 91 LEU A N 1
ATOM 701 C CA . LEU A 1 91 ? 3.942 -5.424 3.372 1.00 94.75 91 LEU A CA 1
ATOM 702 C C . LEU A 1 91 ? 2.583 -5.857 3.949 1.00 94.75 91 LEU A C 1
ATOM 704 O O . LEU A 1 91 ? 2.305 -5.640 5.128 1.00 94.75 91 LEU A O 1
ATOM 708 N N . LEU A 1 92 ? 1.726 -6.503 3.157 1.00 94.12 92 LEU A N 1
ATOM 709 C CA . LEU A 1 92 ? 0.416 -6.965 3.631 1.00 94.12 92 LEU A CA 1
ATOM 710 C C . LEU A 1 92 ? 0.538 -8.074 4.680 1.00 94.12 92 LEU A C 1
ATOM 712 O O . LEU A 1 92 ? -0.235 -8.117 5.643 1.00 94.12 92 LEU A O 1
ATOM 716 N N . LYS A 1 93 ? 1.530 -8.953 4.532 1.00 93.75 93 LYS A N 1
ATOM 717 C CA . LYS A 1 93 ? 1.852 -9.981 5.523 1.00 93.75 93 LYS A CA 1
ATOM 718 C C . LYS A 1 93 ? 2.286 -9.358 6.850 1.00 93.75 93 LYS A C 1
ATOM 720 O O . LYS A 1 93 ? 1.798 -9.796 7.892 1.00 93.75 93 LYS A O 1
ATOM 725 N N . LEU A 1 94 ? 3.105 -8.302 6.821 1.00 92.69 94 LEU A N 1
ATOM 726 C CA . LEU A 1 94 ? 3.469 -7.519 8.006 1.00 92.69 94 LEU A CA 1
ATOM 727 C C . LEU A 1 94 ? 2.225 -6.938 8.694 1.00 92.69 94 LEU A C 1
ATOM 729 O O . LEU A 1 94 ? 2.028 -7.156 9.889 1.00 92.69 94 LEU A O 1
ATOM 733 N N . VAL A 1 95 ? 1.348 -6.264 7.938 1.00 92.44 95 VAL A N 1
ATOM 734 C CA . VAL A 1 95 ? 0.100 -5.681 8.470 1.00 92.44 95 VAL A CA 1
ATOM 735 C C . VAL A 1 95 ? -0.763 -6.756 9.134 1.00 92.44 95 VAL A C 1
ATOM 737 O O . VAL A 1 95 ? -1.272 -6.559 10.239 1.00 92.44 95 VAL A O 1
ATOM 740 N N . LYS A 1 96 ? -0.910 -7.920 8.489 1.00 90.06 96 LYS A N 1
ATOM 741 C CA . LYS A 1 96 ? -1.695 -9.038 9.024 1.00 90.06 96 LYS A CA 1
ATOM 742 C C . LYS A 1 96 ? -1.124 -9.553 10.346 1.00 90.06 96 LYS A C 1
ATOM 744 O O . LYS A 1 96 ? -1.893 -9.769 11.279 1.00 90.06 96 LYS A O 1
ATOM 749 N N . VAL A 1 97 ? 0.195 -9.730 10.437 1.00 84.19 97 VAL A N 1
ATOM 750 C CA . VAL A 1 97 ? 0.863 -10.211 11.658 1.00 84.19 97 VAL A CA 1
ATOM 751 C C . VAL A 1 97 ? 0.739 -9.193 12.792 1.00 84.19 97 VAL A C 1
ATOM 753 O O . VAL A 1 97 ? 0.290 -9.564 13.874 1.00 84.19 97 VAL A O 1
ATOM 756 N N . CYS A 1 98 ? 1.046 -7.915 12.543 1.00 75.88 98 CYS A N 1
ATOM 757 C CA . CYS A 1 98 ? 0.957 -6.860 13.559 1.00 75.88 98 CYS A CA 1
ATOM 758 C C . CYS A 1 98 ? -0.463 -6.671 14.105 1.00 75.88 98 CYS A C 1
ATOM 760 O O . CYS A 1 98 ? -0.642 -6.338 15.276 1.00 75.88 98 CYS A O 1
ATOM 762 N N . ARG A 1 99 ? -1.493 -6.896 13.280 1.00 70.88 99 ARG A N 1
ATOM 763 C CA . ARG A 1 99 ? -2.873 -6.881 13.770 1.00 70.88 99 ARG A CA 1
ATOM 764 C C . ARG A 1 99 ? -3.149 -8.024 14.732 1.00 70.88 99 ARG A C 1
ATOM 766 O O . ARG A 1 99 ? -3.757 -7.777 15.762 1.00 70.88 99 ARG A O 1
ATOM 773 N N . VAL A 1 100 ? -2.711 -9.245 14.422 1.00 63.69 100 VAL A N 1
ATOM 774 C CA . VAL A 1 100 ? -2.932 -10.401 15.307 1.00 63.69 100 VAL A CA 1
ATOM 775 C C . VAL A 1 100 ? -2.300 -10.162 16.678 1.00 63.69 100 VAL A C 1
ATOM 777 O O . VAL A 1 100 ? -2.948 -10.423 17.685 1.00 63.69 100 VAL A O 1
ATOM 780 N N . THR A 1 101 ? -1.091 -9.602 16.741 1.00 60.44 101 THR A N 1
ATOM 781 C CA . THR A 1 101 ? -0.442 -9.290 18.023 1.00 60.44 101 THR A CA 1
ATOM 782 C C . THR A 1 101 ? -1.134 -8.173 18.806 1.00 60.44 101 THR A C 1
ATOM 784 O O . THR A 1 101 ? -1.217 -8.286 20.022 1.00 60.44 101 THR A O 1
ATOM 787 N N . ASN A 1 102 ? -1.696 -7.150 18.154 1.00 59.12 102 ASN A N 1
ATOM 788 C CA . ASN A 1 102 ? -2.435 -6.077 18.843 1.00 59.12 102 ASN A CA 1
ATOM 789 C C . ASN A 1 102 ? -3.784 -6.517 19.449 1.00 59.12 102 ASN A C 1
ATOM 791 O O . ASN A 1 102 ? -4.329 -5.787 20.266 1.00 59.12 102 ASN A O 1
ATOM 795 N N . TYR A 1 103 ? -4.332 -7.678 19.066 1.00 55.41 103 TYR A N 1
ATOM 796 C CA . TYR A 1 103 ? -5.533 -8.254 19.698 1.00 55.41 103 TYR A CA 1
ATOM 797 C C . TYR A 1 103 ? -5.216 -9.283 20.798 1.00 55.41 103 TYR A C 1
ATOM 799 O O . TYR A 1 103 ? -6.140 -9.794 21.427 1.00 55.41 103 TYR A O 1
ATOM 807 N N . LEU A 1 104 ? -3.941 -9.634 20.999 1.00 48.12 104 LEU A N 1
ATOM 808 C CA . LEU A 1 104 ? -3.503 -10.645 21.972 1.00 48.12 104 LEU A CA 1
ATOM 809 C C . LEU A 1 104 ? -2.980 -10.043 23.291 1.00 48.12 104 LEU A C 1
ATOM 811 O O . LEU A 1 104 ? -2.490 -10.795 24.134 1.00 48.12 104 LEU A O 1
ATOM 815 N N . TYR A 1 105 ? -3.111 -8.728 23.478 1.00 39.47 105 TYR A N 1
ATOM 816 C CA . TYR A 1 105 ? -2.781 -7.999 24.706 1.00 39.47 105 TYR A CA 1
ATOM 817 C C . TYR A 1 105 ? -3.946 -7.114 25.142 1.00 39.47 105 TYR A C 1
ATOM 819 O O . TYR A 1 105 ? -4.573 -6.498 24.251 1.00 39.47 105 TYR A O 1
#

Secondary structure (DSSP, 8-state):
--HHHHHHHHHHHHTTPPP--EEEEE--TTSTTGGG---SSS--TTTTHHHHHHHHHT--EEEEE---B----SSS----TTBHHHHHHHHHHHHHHHHHHHT--

Foldseek 3Di:
DDPVVVVVVVVCVVVVHDDAAAEAEEADPPDDVRCDDPAPPHRSHPPVCVVVVCVVVVHHYFYDYQQAHCDDPDPDDDDDPRHSVVRVVVSVVVVVVVVVVVVVD

Sequence (105 aa):
GGKDSCYNMMKCIDAGHQIVALANLRPPENQVGSDELDSYMYQTVGHHAIDLYAEAMALPLYRCTIRGKSMDTGRVYTKCEGDEVEDLYELLKLVKVCRVTNYLY

pLDDT: mean 83.9, std 12.89, range [39.47, 97.19]

InterPro domains:
  IPR014729 Rossmann-like alpha/beta/alpha sandwich fold [G3DSA:3.40.50.620] (1-103)
  IPR030662 Diphthine--ammonia ligase/Uncharacterised protein MJ0570 [PTHR12196] (1-96)
  IPR060003 Diphthamide synthase, N-terminal domain [PF01902] (1-75)